Protein AF-A0A136MI54-F1 (afdb_monomer_lite)

Radius of gyration: 18.43 Å; chains: 1; bounding box: 45×38×52 Å

Foldseek 3Di:
DCPVVVVVLVVPDDDVLVSLQVQLVVLCVQLVPDPDPVSNLVSLVSSLVSLVVSCVVVVLPLVSLQSNLVSCVVVPNNVSSLVSLVSSLVSLVVVCPPPDDDDDLVSLLSNLLSCVVVVVLVSSVVSLLVSLVVPDDVVSSVVSVVSSCVVPVVCVVVVVVVVVVSVVVVVVVVVD

Structure (mmCIF, N/CA/C/O backbone):
data_AF-A0A136MI54-F1
#
_entry.id   AF-A0A136MI54-F1
#
loop_
_atom_site.group_PDB
_atom_site.id
_atom_site.type_symbol
_atom_site.label_atom_id
_atom_site.label_alt_id
_atom_site.label_comp_id
_atom_site.label_asym_id
_atom_site.label_entity_id
_atom_site.label_seq_id
_atom_site.pdbx_PDB_ins_code
_atom_site.Cartn_x
_atom_site.Cartn_y
_atom_site.Cartn_z
_atom_site.occupancy
_atom_site.B_iso_or_equiv
_atom_site.auth_seq_id
_atom_site.auth_comp_id
_atom_site.auth_asym_id
_atom_site.auth_atom_id
_atom_site.pdbx_PDB_model_num
ATOM 1 N N . MET A 1 1 ? 28.643 -0.755 -10.339 1.00 38.56 1 MET A N 1
ATOM 2 C CA . MET A 1 1 ? 28.832 -1.829 -9.338 1.00 38.56 1 MET A CA 1
ATOM 3 C C . MET A 1 1 ? 27.486 -2.411 -8.864 1.00 38.56 1 MET A C 1
ATOM 5 O O . MET A 1 1 ? 26.995 -1.977 -7.834 1.00 38.56 1 MET A O 1
ATOM 9 N N . PRO A 1 2 ? 26.881 -3.387 -9.574 1.00 47.59 2 PRO A N 1
ATOM 10 C CA . PRO A 1 2 ? 25.719 -4.145 -9.067 1.00 47.59 2 PRO A CA 1
ATOM 11 C C . PRO A 1 2 ? 26.028 -5.618 -8.706 1.00 47.59 2 PRO A C 1
ATOM 13 O O . PRO A 1 2 ? 25.205 -6.299 -8.097 1.00 47.59 2 PRO A O 1
ATOM 16 N N . SER A 1 3 ? 27.202 -6.151 -9.076 1.00 51.53 3 SER A N 1
ATOM 17 C CA . SER A 1 3 ? 27.439 -7.607 -9.078 1.00 51.53 3 SER A CA 1
ATOM 18 C C . SER A 1 3 ? 27.699 -8.233 -7.699 1.00 51.53 3 SER A C 1
ATOM 20 O O . SER A 1 3 ? 27.396 -9.410 -7.502 1.00 51.53 3 SER A O 1
ATOM 22 N N . SER A 1 4 ? 28.210 -7.475 -6.723 1.00 50.59 4 SER A N 1
ATOM 23 C CA . SER A 1 4 ? 28.509 -7.998 -5.379 1.00 50.59 4 SER A CA 1
ATOM 24 C C . SER A 1 4 ? 27.245 -8.236 -4.546 1.00 50.59 4 SER A C 1
ATOM 26 O O . SER A 1 4 ? 27.159 -9.231 -3.826 1.00 50.59 4 SER A O 1
ATOM 28 N N . ILE A 1 5 ? 26.239 -7.371 -4.700 1.00 49.38 5 ILE A N 1
ATOM 29 C CA . ILE A 1 5 ? 24.948 -7.459 -4.007 1.00 49.38 5 ILE A CA 1
ATOM 30 C C . ILE A 1 5 ? 24.148 -8.649 -4.547 1.00 49.38 5 ILE A C 1
ATOM 32 O O . ILE A 1 5 ? 23.706 -9.497 -3.774 1.00 49.38 5 ILE A O 1
ATOM 36 N N . LEU A 1 6 ? 24.067 -8.794 -5.876 1.00 47.56 6 LEU A N 1
ATOM 37 C CA . LEU A 1 6 ? 23.392 -9.925 -6.528 1.00 47.56 6 LEU A CA 1
ATOM 38 C C . LEU A 1 6 ? 23.996 -11.282 -6.133 1.00 47.56 6 LEU A C 1
ATOM 40 O O . LEU A 1 6 ? 23.268 -12.258 -5.938 1.00 47.56 6 LEU A O 1
ATOM 44 N N . LYS A 1 7 ? 25.323 -11.351 -5.968 1.00 47.81 7 LYS A N 1
ATOM 45 C CA . LYS A 1 7 ? 26.021 -12.572 -5.539 1.00 47.81 7 LYS A CA 1
ATOM 46 C C . LYS A 1 7 ? 25.682 -12.951 -4.094 1.00 47.81 7 LYS A C 1
ATOM 48 O O . LYS A 1 7 ? 25.483 -14.129 -3.809 1.00 47.81 7 LYS A O 1
ATOM 53 N N . LYS A 1 8 ? 25.564 -11.959 -3.206 1.00 44.41 8 LYS A N 1
ATOM 54 C CA . LYS A 1 8 ? 25.263 -12.165 -1.782 1.00 44.41 8 LYS A CA 1
ATOM 55 C C . LYS A 1 8 ? 23.790 -12.518 -1.542 1.00 44.41 8 LYS A C 1
ATOM 57 O O . LYS A 1 8 ? 23.500 -13.355 -0.696 1.00 44.41 8 LYS A O 1
ATOM 62 N N . VAL A 1 9 ? 22.876 -11.981 -2.356 1.00 46.78 9 VAL A N 1
ATOM 63 C CA . VAL A 1 9 ? 21.441 -12.316 -2.311 1.00 46.78 9 VAL A CA 1
ATOM 64 C C . VAL A 1 9 ? 21.157 -13.732 -2.829 1.00 46.78 9 VAL A C 1
ATOM 66 O O . VAL A 1 9 ? 20.376 -14.454 -2.220 1.00 46.78 9 VAL A O 1
ATOM 69 N N . ARG A 1 10 ? 21.848 -14.189 -3.884 1.00 49.31 10 ARG A N 1
ATOM 70 C CA . ARG A 1 10 ? 21.749 -15.588 -4.360 1.00 49.31 10 ARG A CA 1
ATOM 71 C C . ARG A 1 10 ? 22.251 -16.622 -3.343 1.00 49.31 10 ARG A C 1
ATOM 73 O O . ARG A 1 10 ? 21.846 -17.780 -3.414 1.00 49.31 10 ARG A O 1
ATOM 80 N N . GLN A 1 11 ? 23.139 -16.221 -2.432 1.00 46.25 11 GLN A N 1
ATOM 81 C CA . GLN A 1 11 ? 23.692 -17.080 -1.379 1.00 46.25 11 GLN A CA 1
ATOM 82 C C . GLN A 1 11 ? 22.729 -17.278 -0.195 1.00 46.25 11 GLN A C 1
ATOM 84 O O . GLN A 1 11 ? 22.802 -18.303 0.478 1.00 46.25 11 GLN A O 1
ATOM 89 N N . LEU A 1 12 ? 21.800 -16.345 0.035 1.00 47.19 12 LEU A N 1
ATOM 90 C CA . LEU A 1 12 ? 20.790 -16.411 1.094 1.00 47.19 12 LEU A CA 1
ATOM 91 C C . LEU A 1 12 ? 19.558 -17.189 0.597 1.00 47.19 12 LEU A C 1
ATOM 93 O O . LEU A 1 12 ? 18.519 -16.608 0.292 1.00 47.19 12 LEU A O 1
ATOM 97 N N . ARG A 1 13 ? 19.676 -18.516 0.463 1.00 40.94 13 ARG A N 1
ATOM 98 C CA . ARG A 1 13 ? 18.551 -19.397 0.094 1.00 40.94 13 ARG A CA 1
ATOM 99 C C . ARG A 1 13 ? 17.551 -19.540 1.253 1.00 40.94 13 ARG A C 1
ATOM 101 O O . ARG A 1 13 ? 17.601 -20.510 2.000 1.00 40.94 13 ARG A O 1
ATOM 108 N N . GLY A 1 14 ? 16.645 -18.574 1.377 1.00 51.88 14 GLY A N 1
ATOM 109 C CA . GLY A 1 14 ? 15.269 -18.807 1.832 1.00 51.88 14 GLY A CA 1
ATOM 110 C C . GLY A 1 14 ? 14.350 -19.001 0.622 1.00 51.88 14 GLY A C 1
ATOM 111 O O . GLY A 1 14 ? 14.823 -18.897 -0.513 1.00 51.88 14 GLY A O 1
ATOM 112 N N . ASP A 1 15 ? 13.061 -19.277 0.851 1.00 52.38 15 ASP A N 1
ATOM 113 C CA . ASP A 1 15 ? 12.044 -19.359 -0.208 1.00 52.38 15 ASP A CA 1
ATOM 114 C C . ASP A 1 15 ? 12.266 -18.255 -1.247 1.00 52.38 15 ASP A C 1
ATOM 116 O O . ASP A 1 15 ? 12.329 -17.072 -0.902 1.00 52.38 15 ASP A O 1
ATOM 120 N N . VAL A 1 16 ? 12.407 -18.631 -2.523 1.00 55.72 16 VAL A N 1
ATOM 121 C CA . VAL A 1 16 ? 12.764 -17.694 -3.608 1.00 55.72 16 VAL A CA 1
ATOM 122 C C . VAL A 1 16 ? 11.811 -16.491 -3.633 1.00 55.72 16 VAL A C 1
ATOM 124 O O . VAL A 1 16 ? 12.217 -15.394 -3.988 1.00 55.72 16 VAL A O 1
ATOM 127 N N . VAL A 1 17 ? 10.575 -16.687 -3.176 1.00 53.97 17 VAL A N 1
ATOM 128 C CA . VAL A 1 17 ? 9.522 -15.680 -2.996 1.00 53.97 17 VAL A CA 1
ATOM 129 C C . VAL A 1 17 ? 9.918 -14.591 -1.996 1.00 53.97 17 VAL A C 1
ATOM 131 O O . VAL A 1 17 ? 9.841 -13.405 -2.319 1.00 53.97 17 VAL A O 1
ATOM 134 N N . VAL A 1 18 ? 10.395 -14.980 -0.811 1.00 60.09 18 VAL A N 1
ATOM 135 C CA . VAL A 1 18 ? 10.867 -14.056 0.233 1.00 60.09 18 VAL A CA 1
ATOM 136 C C . VAL A 1 18 ? 12.094 -13.296 -0.267 1.00 60.09 18 VAL A C 1
ATOM 138 O O . VAL A 1 18 ? 12.234 -12.097 -0.036 1.00 60.09 18 VAL A O 1
ATOM 141 N N . VAL A 1 19 ? 12.962 -13.970 -1.026 1.00 60.19 19 VAL A N 1
ATOM 142 C CA . VAL A 1 19 ? 14.129 -13.343 -1.660 1.00 60.19 19 VAL A CA 1
ATOM 143 C C . VAL A 1 19 ? 13.699 -12.307 -2.708 1.00 60.19 19 VAL A C 1
ATOM 145 O O . VAL A 1 19 ? 14.239 -11.202 -2.717 1.00 60.19 19 VAL A O 1
ATOM 148 N N . THR A 1 20 ? 12.704 -12.610 -3.549 1.00 66.69 20 THR A N 1
ATOM 149 C CA . THR A 1 20 ? 12.185 -11.669 -4.558 1.00 66.69 20 THR A CA 1
ATOM 150 C C . THR A 1 20 ? 11.429 -10.487 -3.946 1.00 66.69 20 THR A C 1
ATOM 152 O O . THR A 1 20 ? 11.620 -9.365 -4.403 1.00 66.69 20 THR A O 1
ATOM 155 N N . GLU A 1 21 ? 10.647 -10.684 -2.877 1.00 74.19 21 GLU A N 1
ATOM 156 C CA . GLU A 1 21 ? 9.973 -9.590 -2.150 1.00 74.19 21 GLU A CA 1
ATOM 157 C C . GLU A 1 21 ? 10.990 -8.658 -1.477 1.00 74.19 21 GLU A C 1
ATOM 159 O O . GLU A 1 21 ? 10.887 -7.432 -1.584 1.00 74.19 21 GLU A O 1
ATOM 164 N N . ASN A 1 22 ? 12.016 -9.224 -0.837 1.00 77.31 22 ASN A N 1
ATOM 165 C CA . ASN A 1 22 ? 13.072 -8.446 -0.189 1.00 77.31 22 ASN A CA 1
ATOM 166 C C . ASN A 1 22 ? 13.902 -7.650 -1.207 1.00 77.31 22 ASN A C 1
ATOM 168 O O . ASN A 1 22 ? 14.268 -6.501 -0.943 1.00 77.31 22 ASN A O 1
ATOM 172 N N . LEU A 1 23 ? 14.170 -8.227 -2.382 1.00 78.00 23 LEU A N 1
ATOM 173 C CA . LEU A 1 23 ? 14.816 -7.527 -3.493 1.00 78.00 23 LEU A CA 1
ATOM 174 C C . LEU A 1 23 ? 13.946 -6.385 -4.016 1.00 78.00 23 LEU A C 1
ATOM 176 O O . LEU A 1 23 ? 14.428 -5.258 -4.113 1.00 78.00 23 LEU A O 1
ATOM 180 N N . ALA A 1 24 ? 12.668 -6.650 -4.289 1.00 83.69 24 ALA A N 1
ATOM 181 C CA . ALA A 1 24 ? 11.727 -5.639 -4.757 1.00 83.69 24 ALA A CA 1
ATOM 182 C C . ALA A 1 24 ? 11.615 -4.467 -3.768 1.00 83.69 24 ALA A C 1
ATOM 184 O O . ALA A 1 24 ? 11.694 -3.301 -4.156 1.00 83.69 24 ALA A O 1
ATOM 185 N N . THR A 1 25 ? 11.528 -4.774 -2.471 1.00 82.50 25 THR A N 1
ATOM 186 C CA . THR A 1 25 ? 11.487 -3.776 -1.392 1.00 82.50 25 THR A CA 1
ATOM 187 C C . THR A 1 25 ? 12.781 -2.965 -1.334 1.00 82.50 25 THR A C 1
ATOM 189 O O . THR A 1 25 ? 12.743 -1.746 -1.165 1.00 82.50 25 THR A O 1
ATOM 192 N N . SER A 1 26 ? 13.930 -3.618 -1.520 1.00 82.38 26 SER A N 1
ATOM 193 C CA . SER A 1 26 ? 15.235 -2.949 -1.544 1.00 82.38 26 SER A CA 1
ATOM 194 C C . SER A 1 26 ? 15.344 -1.980 -2.720 1.00 82.38 26 SER A C 1
ATOM 196 O O . SER A 1 26 ? 15.725 -0.828 -2.530 1.00 82.38 26 SER A O 1
ATOM 198 N N . TYR A 1 27 ? 14.948 -2.405 -3.921 1.00 82.88 27 TYR A N 1
ATOM 199 C CA . TYR A 1 27 ? 14.930 -1.547 -5.105 1.00 82.88 27 TYR A CA 1
ATOM 200 C C . TYR A 1 27 ? 13.935 -0.389 -4.978 1.00 82.88 27 TYR A C 1
ATOM 202 O O . TYR A 1 27 ? 14.266 0.748 -5.317 1.00 82.88 27 TYR A O 1
ATOM 210 N N . PHE A 1 28 ? 12.755 -0.633 -4.406 1.00 83.25 28 PHE A N 1
ATOM 211 C CA . PHE A 1 28 ? 11.791 0.425 -4.107 1.00 83.25 28 PHE A CA 1
ATOM 212 C C . PHE A 1 28 ? 12.375 1.478 -3.153 1.00 83.25 28 PHE A C 1
ATOM 214 O O . PHE A 1 28 ? 12.181 2.679 -3.364 1.00 83.25 28 PHE A O 1
ATOM 221 N N . LYS A 1 29 ? 13.115 1.033 -2.128 1.00 84.06 29 LYS A N 1
ATOM 222 C CA . LYS A 1 29 ? 13.790 1.910 -1.165 1.00 84.06 29 LYS A CA 1
ATOM 223 C C . LYS A 1 29 ? 14.910 2.723 -1.820 1.00 84.06 29 LYS A C 1
ATOM 225 O O . LYS A 1 29 ? 14.926 3.942 -1.671 1.00 84.06 29 LYS A O 1
ATOM 230 N N . ILE A 1 30 ? 15.772 2.073 -2.604 1.00 79.81 30 ILE A N 1
ATOM 231 C CA . ILE A 1 30 ? 16.830 2.742 -3.381 1.00 79.81 30 ILE A CA 1
ATOM 232 C C . ILE A 1 30 ? 16.225 3.831 -4.269 1.00 79.81 30 ILE A C 1
ATOM 234 O O . ILE A 1 30 ? 16.705 4.959 -4.279 1.00 79.81 30 ILE A O 1
ATOM 238 N N . SER A 1 31 ? 15.126 3.524 -4.961 1.00 84.50 31 SER A N 1
ATOM 239 C CA . SER A 1 31 ? 14.424 4.507 -5.783 1.00 84.50 31 SER A CA 1
ATOM 240 C C . SER A 1 31 ? 13.931 5.703 -4.959 1.00 84.50 31 SER A C 1
ATOM 242 O O . SER A 1 31 ? 14.127 6.846 -5.361 1.00 84.50 31 SER A O 1
ATOM 244 N N . SER A 1 32 ? 13.339 5.480 -3.779 1.00 81.94 32 SER A N 1
ATOM 245 C CA . SER A 1 32 ? 12.881 6.593 -2.930 1.00 81.94 32 SER A CA 1
ATOM 246 C C . SER A 1 32 ? 14.000 7.466 -2.362 1.00 81.94 32 SER A C 1
ATOM 248 O O . SER A 1 32 ? 13.749 8.634 -2.084 1.00 81.94 32 SER A O 1
ATOM 250 N N . GLU A 1 33 ? 15.199 6.914 -2.181 1.00 85.44 33 GLU A N 1
ATOM 251 C CA . GLU A 1 33 ? 16.351 7.618 -1.602 1.00 85.44 33 GLU A CA 1
ATOM 252 C C . GLU A 1 33 ? 17.251 8.253 -2.673 1.00 85.44 33 GLU A C 1
ATOM 254 O O . GLU A 1 33 ? 18.057 9.129 -2.365 1.00 85.44 33 GLU A O 1
ATOM 259 N N . SER A 1 34 ? 17.105 7.845 -3.936 1.00 81.19 34 SER A N 1
ATOM 260 C CA . SER A 1 34 ? 17.898 8.381 -5.037 1.00 81.19 34 SER A CA 1
ATOM 261 C C . SER A 1 34 ? 17.552 9.843 -5.335 1.00 81.19 34 SER A C 1
ATOM 263 O O . SER A 1 34 ? 16.395 10.207 -5.575 1.00 81.19 34 SER A O 1
ATOM 265 N N . SER A 1 35 ? 18.583 10.685 -5.397 1.00 84.69 35 SER A N 1
ATOM 266 C CA . SER A 1 35 ? 18.499 12.051 -5.924 1.00 84.69 35 SER A CA 1
ATOM 267 C C . SER A 1 35 ? 18.584 12.095 -7.453 1.00 84.69 35 SER A C 1
ATOM 269 O O . SER A 1 35 ? 18.116 13.055 -8.062 1.00 84.69 35 SER A O 1
ATOM 271 N N . ASN A 1 36 ? 19.136 11.053 -8.081 1.00 90.31 36 ASN A N 1
ATOM 272 C CA . ASN A 1 36 ? 19.241 10.932 -9.529 1.00 90.31 36 ASN A CA 1
ATOM 273 C C . ASN A 1 36 ? 17.975 10.280 -10.107 1.00 90.31 36 ASN A C 1
ATOM 275 O O . ASN A 1 36 ? 17.568 9.198 -9.677 1.00 90.31 36 ASN A O 1
ATOM 279 N N . GLU A 1 37 ? 17.366 10.938 -11.095 1.00 85.06 37 GLU A N 1
ATOM 280 C CA . GLU A 1 37 ? 16.119 10.491 -11.721 1.00 85.06 37 GLU A CA 1
ATOM 281 C C . GLU A 1 37 ? 16.283 9.209 -12.548 1.00 85.06 37 GLU A C 1
ATOM 283 O O . GLU A 1 37 ? 15.439 8.318 -12.484 1.00 85.06 37 GLU A O 1
ATOM 288 N N . SER A 1 38 ? 17.400 9.064 -13.261 1.00 83.44 38 SER A N 1
ATOM 289 C CA . SER A 1 38 ? 17.704 7.845 -14.015 1.00 83.44 38 SER A CA 1
ATOM 290 C C . SER A 1 38 ? 17.849 6.646 -13.076 1.00 83.44 38 SER A C 1
ATOM 292 O O . SER A 1 38 ? 17.257 5.595 -13.314 1.00 83.44 38 SER A O 1
ATOM 294 N N . ASP A 1 39 ? 18.574 6.805 -11.967 1.00 81.38 39 ASP A N 1
ATOM 295 C CA . AS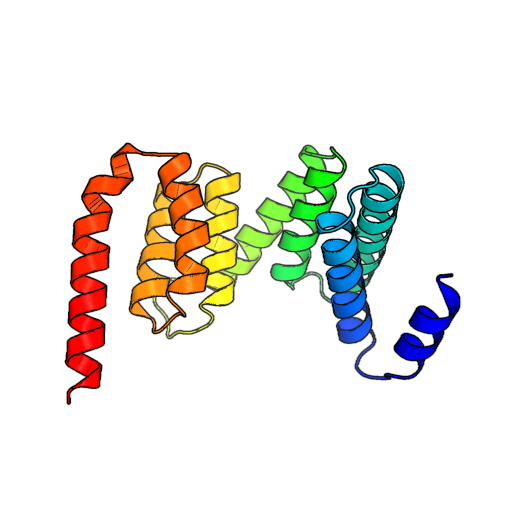P A 1 39 ? 18.732 5.739 -10.971 1.00 81.38 39 ASP A CA 1
ATOM 296 C C . ASP A 1 39 ? 17.403 5.418 -10.270 1.00 81.38 39 ASP A C 1
ATOM 298 O O . ASP A 1 39 ? 17.092 4.248 -10.027 1.00 81.38 39 ASP A O 1
ATOM 302 N N . ARG A 1 40 ? 16.579 6.443 -10.002 1.00 83.88 40 ARG A N 1
ATOM 303 C CA . ARG A 1 40 ? 15.226 6.295 -9.444 1.00 83.88 40 ARG A CA 1
ATOM 304 C C . ARG A 1 40 ? 14.356 5.433 -10.354 1.00 83.88 40 ARG 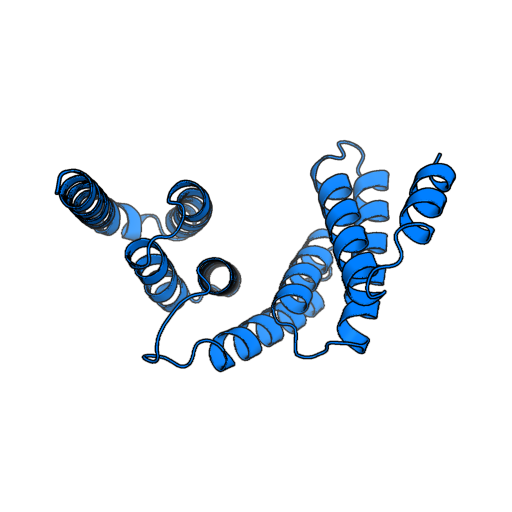A C 1
ATOM 306 O O . ARG A 1 40 ? 13.733 4.488 -9.861 1.00 83.88 40 ARG A O 1
ATOM 313 N N . GLN A 1 41 ? 14.315 5.750 -11.648 1.00 85.31 41 GLN A N 1
ATOM 314 C CA . GLN A 1 41 ? 13.514 5.030 -12.639 1.00 85.31 41 GLN A CA 1
ATOM 315 C C . GLN A 1 41 ? 14.022 3.605 -12.838 1.00 85.31 41 GLN A C 1
ATOM 317 O O . GLN A 1 41 ? 13.232 2.664 -12.774 1.00 85.31 41 GLN A O 1
ATOM 322 N N . MET A 1 42 ? 15.335 3.421 -12.979 1.00 84.38 42 MET A N 1
ATOM 323 C CA . MET A 1 42 ? 15.938 2.095 -13.125 1.00 84.38 42 MET A CA 1
ATOM 324 C C . MET A 1 42 ? 15.653 1.202 -11.916 1.00 84.38 42 MET A C 1
ATOM 326 O O . MET A 1 42 ? 15.234 0.057 -12.081 1.00 84.38 42 MET A O 1
ATOM 330 N N . ALA A 1 43 ? 15.815 1.722 -10.698 1.00 83.00 43 ALA A N 1
ATOM 331 C CA . ALA A 1 43 ? 15.481 0.982 -9.487 1.00 83.00 43 ALA A CA 1
ATOM 332 C C . ALA A 1 43 ? 13.977 0.668 -9.407 1.00 83.00 43 ALA A C 1
ATOM 334 O O . ALA A 1 43 ? 13.602 -0.422 -8.983 1.00 83.00 43 ALA A O 1
ATOM 335 N N . MET A 1 44 ? 13.107 1.572 -9.862 1.00 88.81 44 MET A N 1
ATOM 336 C CA . MET A 1 44 ? 11.665 1.321 -9.875 1.00 88.81 44 MET A CA 1
ATOM 337 C C . MET A 1 44 ? 11.270 0.223 -10.870 1.00 88.81 44 MET A C 1
ATOM 339 O O . MET A 1 44 ? 10.466 -0.639 -10.524 1.00 88.81 44 MET A O 1
ATOM 343 N N . LEU A 1 45 ? 11.871 0.200 -12.063 1.00 88.44 45 LEU A N 1
ATOM 344 C CA . LEU A 1 45 ? 11.654 -0.866 -13.048 1.00 88.44 45 LEU A CA 1
ATOM 345 C C . LEU A 1 45 ? 12.094 -2.230 -12.498 1.00 88.44 45 LEU A C 1
ATOM 347 O O . LEU A 1 45 ? 11.345 -3.197 -12.585 1.00 88.44 45 LEU A O 1
ATOM 351 N N . GLN A 1 46 ? 13.247 -2.291 -11.825 1.00 86.44 46 GLN A N 1
ATOM 352 C CA . GLN A 1 46 ? 13.682 -3.519 -11.151 1.00 86.44 46 GLN A CA 1
ATOM 353 C C . GLN A 1 46 ? 12.696 -3.955 -10.057 1.00 86.44 46 GLN A C 1
ATOM 355 O O . GLN A 1 46 ? 12.375 -5.137 -9.953 1.00 86.44 46 GLN A O 1
ATOM 360 N N . ALA A 1 47 ? 12.187 -3.020 -9.246 1.00 87.69 47 ALA A N 1
ATOM 361 C CA . ALA A 1 47 ? 11.193 -3.339 -8.223 1.00 87.69 47 ALA A CA 1
ATOM 362 C C . ALA A 1 47 ? 9.917 -3.942 -8.834 1.00 87.69 47 ALA A C 1
ATOM 364 O O . ALA A 1 47 ? 9.417 -4.942 -8.320 1.00 87.69 47 ALA A O 1
ATOM 365 N N . VAL A 1 48 ? 9.429 -3.371 -9.943 1.00 91.19 48 VAL A N 1
ATOM 366 C CA . VAL A 1 48 ? 8.288 -3.897 -10.707 1.00 91.19 48 VAL A CA 1
ATOM 367 C C . VAL A 1 48 ? 8.546 -5.338 -11.140 1.00 91.19 48 VAL A C 1
ATOM 369 O O . VAL A 1 48 ? 7.738 -6.203 -10.806 1.00 91.19 48 VAL A O 1
ATOM 372 N N . ASP A 1 49 ? 9.677 -5.615 -11.792 1.00 88.19 49 ASP A N 1
ATOM 373 C CA . ASP A 1 49 ? 10.004 -6.955 -12.300 1.00 88.19 49 ASP A CA 1
ATOM 374 C C . ASP A 1 49 ? 9.958 -8.019 -11.189 1.00 88.19 49 ASP A C 1
ATOM 376 O O . ASP A 1 49 ? 9.347 -9.082 -11.345 1.00 88.19 49 ASP A O 1
ATOM 380 N N . TYR A 1 50 ? 10.553 -7.722 -10.029 1.00 86.31 50 TYR A N 1
ATOM 381 C CA . TYR A 1 50 ? 10.550 -8.643 -8.890 1.00 86.31 50 TYR A CA 1
ATOM 382 C C . TYR A 1 50 ? 9.168 -8.795 -8.243 1.00 86.31 50 TYR A C 1
ATOM 384 O O . TYR A 1 50 ? 8.805 -9.907 -7.844 1.00 86.31 50 TYR A O 1
ATOM 392 N N . TYR A 1 51 ? 8.389 -7.715 -8.131 1.00 88.50 51 TYR A N 1
ATOM 393 C CA . TYR A 1 51 ? 7.027 -7.793 -7.603 1.00 88.50 51 TYR A CA 1
ATOM 394 C C . TYR A 1 51 ? 6.105 -8.599 -8.523 1.00 88.50 51 TYR A C 1
ATOM 396 O O . TYR A 1 51 ? 5.353 -9.432 -8.019 1.00 88.50 51 TYR A O 1
ATOM 404 N N . GLU A 1 52 ? 6.184 -8.421 -9.846 1.00 89.50 52 GLU A N 1
ATOM 405 C CA . GLU A 1 52 ? 5.391 -9.209 -10.799 1.00 89.50 52 GLU A CA 1
ATOM 406 C C . GLU A 1 52 ? 5.757 -10.695 -10.750 1.00 89.50 52 GLU A C 1
ATOM 408 O O . GLU A 1 52 ? 4.872 -11.552 -10.737 1.00 89.50 52 GLU A O 1
ATOM 413 N N . GLU A 1 53 ? 7.047 -11.021 -10.661 1.00 86.00 53 GLU A N 1
ATOM 414 C CA . GLU A 1 53 ? 7.501 -12.409 -10.548 1.00 86.00 53 GLU A CA 1
ATOM 415 C C . GLU A 1 53 ? 7.040 -13.071 -9.240 1.00 86.00 53 GLU A C 1
ATOM 417 O O . GLU A 1 53 ? 6.584 -14.217 -9.249 1.00 86.00 53 GLU A O 1
ATOM 422 N N . SER A 1 54 ? 7.097 -12.343 -8.122 1.00 84.00 54 SER A N 1
ATOM 423 C CA . SER A 1 54 ? 6.579 -12.825 -6.837 1.00 84.00 54 SER A CA 1
ATOM 424 C C . SER A 1 54 ? 5.059 -13.029 -6.888 1.00 84.00 54 SER A C 1
ATOM 426 O O . SER A 1 54 ? 4.535 -14.044 -6.417 1.00 84.00 54 SER A O 1
ATOM 428 N N . LEU A 1 55 ? 4.341 -12.118 -7.552 1.00 85.19 55 LEU A N 1
ATOM 429 C CA . LEU A 1 55 ? 2.889 -12.172 -7.670 1.00 85.19 55 LEU A CA 1
ATOM 430 C C . LEU A 1 55 ? 2.395 -13.347 -8.524 1.00 85.19 55 LEU A C 1
ATOM 432 O O . LEU A 1 55 ? 1.363 -13.929 -8.198 1.00 85.19 55 LEU A O 1
ATOM 436 N N . LYS A 1 56 ? 3.133 -13.767 -9.560 1.00 83.81 56 LYS A N 1
ATOM 437 C CA . LYS A 1 56 ? 2.802 -14.990 -10.323 1.00 83.81 56 LYS A CA 1
ATOM 438 C C . LYS A 1 56 ? 2.744 -16.237 -9.435 1.00 83.81 56 LYS A C 1
ATOM 440 O O . LYS A 1 56 ? 1.981 -17.154 -9.722 1.00 83.81 56 LYS A O 1
ATOM 445 N N . ARG A 1 57 ? 3.544 -16.276 -8.366 1.00 82.06 57 ARG A N 1
ATOM 446 C CA . ARG A 1 57 ? 3.612 -17.400 -7.416 1.00 82.06 57 ARG A CA 1
ATOM 447 C C . ARG A 1 57 ? 2.612 -17.249 -6.272 1.00 82.06 57 ARG A C 1
ATOM 449 O O . ARG A 1 57 ? 2.097 -18.246 -5.777 1.00 82.06 57 ARG A O 1
ATOM 456 N N . HIS A 1 58 ? 2.308 -16.007 -5.890 1.00 78.69 58 HIS A N 1
ATOM 457 C CA . HIS A 1 58 ? 1.372 -15.676 -4.814 1.00 78.69 58 HIS A CA 1
ATOM 458 C C . HIS A 1 58 ? 0.348 -14.623 -5.258 1.00 78.69 58 HIS A C 1
ATOM 460 O O . HIS A 1 58 ? 0.352 -13.499 -4.746 1.00 78.69 58 HIS A O 1
ATOM 466 N N . PRO A 1 59 ? -0.572 -14.967 -6.179 1.00 80.00 59 PRO A N 1
ATOM 467 C CA . PRO A 1 59 ? -1.487 -13.994 -6.784 1.00 80.00 59 PRO A CA 1
ATOM 468 C C . PRO A 1 59 ? -2.456 -13.366 -5.776 1.00 80.00 59 PRO A C 1
ATOM 470 O O . PRO A 1 59 ? -2.951 -12.257 -5.983 1.00 80.00 59 PRO A O 1
ATOM 473 N N . THR A 1 60 ? -2.704 -14.060 -4.665 1.00 80.50 60 THR A N 1
ATOM 474 C CA . THR A 1 60 ? -3.582 -13.619 -3.579 1.00 80.50 60 THR A CA 1
ATOM 475 C C . THR A 1 60 ? -2.862 -12.785 -2.521 1.00 80.50 60 THR A C 1
ATOM 477 O O . THR A 1 60 ? -3.488 -12.388 -1.543 1.00 80.50 60 THR A O 1
ATOM 480 N N . TYR A 1 61 ? -1.567 -12.483 -2.675 1.00 85.00 61 TYR A N 1
ATOM 481 C CA . TYR A 1 61 ? -0.840 -11.705 -1.677 1.00 85.00 61 TYR A CA 1
ATOM 482 C C . TYR A 1 61 ? -1.113 -10.198 -1.836 1.00 85.00 61 TYR A C 1
ATOM 484 O O . TYR A 1 61 ? -0.444 -9.496 -2.594 1.00 85.00 61 TYR A O 1
ATOM 492 N N . ALA A 1 62 ? -2.096 -9.691 -1.081 1.00 84.69 62 ALA A N 1
ATOM 493 C CA . ALA A 1 62 ? -2.603 -8.315 -1.170 1.00 84.69 62 ALA A CA 1
ATOM 494 C C . ALA A 1 62 ? -1.522 -7.222 -1.094 1.00 84.69 62 ALA A C 1
ATOM 496 O O . ALA A 1 62 ? -1.623 -6.195 -1.765 1.00 84.69 62 ALA A O 1
ATOM 497 N N . ARG A 1 63 ? -0.469 -7.441 -0.300 1.00 85.25 63 ARG A N 1
ATOM 498 C CA . ARG A 1 63 ? 0.616 -6.468 -0.125 1.00 85.25 63 ARG A CA 1
ATOM 499 C C . ARG A 1 63 ? 1.476 -6.305 -1.378 1.00 85.25 63 ARG A C 1
ATOM 501 O O . ARG A 1 63 ? 1.855 -5.184 -1.698 1.00 85.25 63 ARG A O 1
ATOM 508 N N . LEU A 1 64 ? 1.745 -7.390 -2.108 1.00 87.50 64 LEU A N 1
ATOM 509 C CA . LEU A 1 64 ? 2.481 -7.304 -3.375 1.00 87.50 64 LEU A CA 1
ATOM 510 C C . LEU A 1 64 ? 1.695 -6.489 -4.402 1.00 87.50 64 LEU A C 1
ATOM 512 O O . LEU A 1 64 ? 2.279 -5.666 -5.099 1.00 87.50 64 LEU A O 1
ATOM 516 N N . GLN A 1 65 ? 0.370 -6.667 -4.439 1.00 92.56 65 GLN A N 1
ATOM 517 C CA . GLN A 1 65 ? -0.525 -5.886 -5.296 1.00 92.56 65 GLN A CA 1
ATOM 518 C C . GLN A 1 65 ? -0.446 -4.382 -4.960 1.00 92.56 65 GLN A C 1
ATOM 520 O O . GLN A 1 65 ? -0.293 -3.554 -5.855 1.00 92.56 65 GLN A O 1
ATOM 525 N N . ASP A 1 66 ? -0.466 -4.015 -3.671 1.00 91.19 66 ASP A N 1
ATOM 526 C CA . ASP A 1 66 ? -0.293 -2.619 -3.235 1.00 91.19 66 ASP A CA 1
ATOM 527 C C . ASP A 1 66 ? 1.085 -2.065 -3.629 1.00 91.19 66 ASP A C 1
ATOM 529 O O . ASP A 1 66 ? 1.174 -1.012 -4.263 1.00 91.19 66 ASP A O 1
ATOM 533 N N . TYR A 1 67 ? 2.175 -2.776 -3.335 1.00 90.00 67 TYR A N 1
ATOM 534 C CA . TYR A 1 67 ? 3.510 -2.300 -3.704 1.00 90.00 67 TYR A CA 1
ATOM 535 C C . TYR A 1 67 ? 3.677 -2.113 -5.206 1.00 90.00 67 TYR A C 1
ATOM 537 O O . TYR A 1 67 ? 4.213 -1.089 -5.636 1.00 90.00 67 TYR A O 1
ATOM 545 N N . LEU A 1 68 ? 3.155 -3.038 -6.004 1.00 92.62 68 LEU A N 1
ATOM 546 C CA . LEU A 1 68 ? 3.161 -2.927 -7.452 1.00 92.62 68 LEU A CA 1
ATOM 547 C C . LEU A 1 68 ? 2.333 -1.721 -7.926 1.00 92.62 68 LEU A C 1
ATOM 549 O O . LEU A 1 68 ? 2.778 -0.989 -8.810 1.00 92.62 68 LEU A O 1
ATOM 553 N N . SER A 1 69 ? 1.201 -1.430 -7.269 1.00 94.81 69 SER A N 1
ATOM 554 C CA . SER A 1 69 ? 0.420 -0.209 -7.519 1.00 94.81 69 SER A CA 1
ATOM 555 C C . SER A 1 69 ? 1.251 1.065 -7.322 1.00 94.81 69 SER A C 1
ATOM 557 O O . SER A 1 69 ? 1.263 1.950 -8.179 1.00 94.81 69 SER A O 1
ATOM 559 N N . ARG A 1 70 ? 2.002 1.148 -6.216 1.00 91.19 70 ARG A N 1
ATOM 560 C CA . ARG A 1 70 ? 2.850 2.303 -5.886 1.00 91.19 70 ARG A CA 1
ATOM 561 C C . ARG A 1 70 ? 4.013 2.429 -6.857 1.00 91.19 70 ARG A C 1
ATOM 563 O O . ARG A 1 70 ? 4.394 3.545 -7.203 1.00 91.19 70 ARG A O 1
ATOM 570 N N . CYS A 1 71 ? 4.564 1.299 -7.299 1.00 91.88 71 CYS A N 1
ATOM 571 C CA . CYS A 1 71 ? 5.609 1.294 -8.309 1.00 91.88 71 CYS A CA 1
ATOM 572 C C . CYS A 1 71 ? 5.088 1.879 -9.620 1.00 91.88 71 CYS A C 1
ATOM 574 O O . CYS A 1 71 ? 5.634 2.874 -10.086 1.00 91.88 71 CYS A O 1
ATOM 576 N N . TYR A 1 72 ? 3.987 1.343 -10.158 1.00 94.50 72 TYR A N 1
ATOM 577 C CA . TYR A 1 72 ? 3.409 1.828 -11.413 1.00 94.50 72 TYR A CA 1
ATOM 578 C C . TYR A 1 72 ? 2.989 3.293 -11.361 1.00 94.50 72 TYR A C 1
ATOM 580 O O . TYR A 1 72 ? 3.190 4.005 -12.340 1.00 94.50 72 TYR A O 1
ATOM 588 N N . GLN A 1 73 ? 2.481 3.765 -10.222 1.00 92.00 73 GLN A N 1
ATOM 589 C CA . GLN A 1 73 ? 2.167 5.181 -10.043 1.00 92.00 73 GLN A CA 1
ATOM 590 C C . GLN A 1 73 ? 3.427 6.051 -10.156 1.00 92.00 73 GLN A C 1
ATOM 592 O O . GLN A 1 73 ? 3.419 7.074 -10.832 1.00 92.00 73 GLN A O 1
ATOM 597 N N . ARG A 1 74 ? 4.540 5.634 -9.539 1.00 89.56 74 ARG A N 1
ATOM 598 C CA . ARG A 1 74 ? 5.808 6.381 -9.584 1.00 89.56 74 ARG A CA 1
ATOM 599 C C . ARG A 1 74 ? 6.444 6.435 -10.971 1.00 89.56 74 ARG A C 1
ATOM 601 O O . ARG A 1 74 ? 7.152 7.393 -11.248 1.00 89.56 74 ARG A O 1
ATOM 608 N N . ILE A 1 75 ? 6.200 5.439 -11.822 1.00 90.88 75 ILE A N 1
ATOM 609 C CA . ILE A 1 75 ? 6.655 5.436 -13.225 1.00 90.88 75 ILE A CA 1
ATOM 610 C C . ILE A 1 75 ? 5.586 5.942 -14.209 1.00 90.88 75 ILE A C 1
ATOM 612 O O . ILE A 1 75 ? 5.750 5.782 -15.413 1.00 90.88 75 ILE A O 1
ATOM 616 N N . GLY A 1 76 ? 4.499 6.556 -13.723 1.00 91.62 76 GLY A N 1
ATOM 617 C CA . GLY A 1 76 ? 3.501 7.245 -14.555 1.00 91.62 76 GLY A CA 1
ATOM 618 C C . GLY A 1 76 ? 2.449 6.349 -15.221 1.00 91.62 76 GLY A C 1
ATOM 619 O O . GLY A 1 76 ? 1.688 6.811 -16.068 1.00 91.62 76 GLY A O 1
ATOM 620 N N . PHE A 1 77 ? 2.362 5.071 -14.851 1.00 94.25 77 PHE A N 1
ATOM 621 C CA . PHE A 1 77 ? 1.355 4.139 -15.371 1.00 94.25 77 PHE A CA 1
ATOM 622 C C . PHE A 1 77 ? 0.117 4.091 -14.464 1.00 94.25 77 PHE A C 1
ATOM 624 O O . PHE A 1 77 ? -0.216 3.050 -13.890 1.00 94.25 77 PHE A O 1
ATOM 631 N N . ASP A 1 78 ? -0.594 5.214 -14.354 1.00 92.00 78 ASP A N 1
ATOM 632 C CA . ASP A 1 78 ? -1.681 5.404 -13.380 1.00 92.00 78 ASP A CA 1
ATOM 633 C C . ASP A 1 78 ? -2.822 4.391 -13.504 1.00 92.00 78 ASP A C 1
ATOM 635 O O . ASP A 1 78 ? -3.337 3.904 -12.497 1.00 92.00 78 ASP A O 1
ATOM 639 N N . ARG A 1 79 ? -3.199 4.011 -14.731 1.00 95.50 79 ARG A N 1
ATOM 640 C CA . ARG A 1 79 ? -4.249 3.002 -14.948 1.00 95.50 79 ARG A CA 1
ATOM 641 C C . ARG A 1 79 ? -3.852 1.648 -14.361 1.00 95.50 79 ARG A C 1
ATOM 643 O O . ARG A 1 79 ? -4.616 1.056 -13.608 1.00 95.50 79 ARG A O 1
ATOM 650 N N . ARG A 1 80 ? -2.632 1.191 -14.657 1.00 93.75 80 ARG A N 1
ATOM 651 C CA . ARG A 1 80 ? -2.110 -0.090 -14.159 1.00 93.75 80 ARG A CA 1
ATOM 652 C C . ARG A 1 80 ? -1.904 -0.044 -12.648 1.00 93.75 80 ARG A C 1
ATOM 654 O O . ARG A 1 80 ? -2.202 -1.014 -11.958 1.00 93.75 80 ARG A O 1
ATOM 661 N N . ALA A 1 81 ? -1.453 1.098 -12.131 1.00 94.44 81 ALA A N 1
ATOM 662 C CA . ALA A 1 81 ? -1.374 1.340 -10.699 1.00 94.44 81 ALA A CA 1
ATOM 663 C C . ALA A 1 81 ? -2.739 1.152 -10.030 1.00 94.44 81 ALA A C 1
ATOM 665 O O . ALA A 1 81 ? -2.856 0.400 -9.065 1.00 94.44 81 ALA A O 1
ATOM 666 N N . ARG A 1 82 ? -3.782 1.783 -10.573 1.00 95.44 82 ARG A N 1
ATOM 667 C CA . ARG A 1 82 ? -5.142 1.672 -10.049 1.00 95.44 82 ARG A CA 1
ATOM 668 C C . ARG A 1 82 ? -5.667 0.238 -10.085 1.00 95.44 82 ARG A C 1
ATOM 670 O O . ARG A 1 82 ? -6.183 -0.226 -9.075 1.00 95.44 82 ARG A O 1
ATOM 677 N N . ASP A 1 83 ? -5.471 -0.490 -11.184 1.00 96.12 83 ASP A N 1
ATOM 678 C CA . ASP A 1 83 ? -5.913 -1.889 -11.302 1.00 96.12 83 ASP A CA 1
ATOM 679 C C . ASP A 1 83 ? -5.307 -2.775 -10.200 1.00 96.12 83 ASP A C 1
ATOM 681 O O . ASP A 1 83 ? -6.004 -3.568 -9.561 1.00 96.12 83 ASP A O 1
ATOM 685 N N . TYR A 1 84 ? -4.007 -2.620 -9.938 1.00 95.69 84 TYR A N 1
ATOM 686 C CA . TYR A 1 84 ? -3.327 -3.341 -8.863 1.00 95.69 84 TYR A CA 1
ATOM 687 C C . TYR A 1 84 ? -3.779 -2.893 -7.469 1.00 95.69 84 TYR A C 1
ATOM 689 O O . TYR A 1 84 ? -3.932 -3.727 -6.572 1.00 95.69 84 TYR A O 1
ATOM 697 N N . ARG A 1 85 ? -4.074 -1.602 -7.287 1.00 95.62 85 ARG A N 1
ATOM 698 C CA . ARG A 1 85 ? -4.618 -1.085 -6.027 1.00 95.62 85 ARG A CA 1
ATOM 699 C C . ARG A 1 85 ? -5.993 -1.659 -5.714 1.00 95.62 85 ARG A C 1
ATOM 701 O O . ARG A 1 85 ? -6.205 -2.117 -4.595 1.00 95.62 85 ARG A O 1
ATOM 708 N N . LEU A 1 86 ? -6.897 -1.694 -6.690 1.00 95.69 86 LEU A N 1
ATOM 709 C CA . LEU A 1 86 ? -8.242 -2.250 -6.515 1.00 95.69 86 LEU A CA 1
ATOM 710 C C . LEU A 1 86 ? -8.192 -3.741 -6.156 1.00 95.69 86 LEU A C 1
ATOM 712 O O . LEU A 1 86 ? -8.880 -4.168 -5.233 1.00 95.69 86 LEU A O 1
ATOM 716 N N . LYS A 1 87 ? -7.304 -4.517 -6.791 1.00 94.94 87 LYS A N 1
ATOM 717 C CA . LYS A 1 87 ? -7.061 -5.921 -6.408 1.00 94.94 87 LYS A CA 1
ATOM 718 C C . LYS A 1 87 ? -6.526 -6.054 -4.984 1.00 94.94 87 LYS A C 1
ATOM 720 O O . LYS A 1 87 ? -6.906 -6.973 -4.263 1.00 94.94 87 LYS A O 1
ATOM 725 N N . SER A 1 88 ? -5.631 -5.155 -4.573 1.00 93.06 88 SER A N 1
ATOM 726 C CA . SER A 1 88 ? -5.121 -5.128 -3.200 1.00 93.06 88 SER A CA 1
ATOM 727 C C . SER A 1 88 ? -6.240 -4.865 -2.191 1.00 93.06 88 SER A C 1
ATOM 729 O O . SER A 1 88 ? -6.334 -5.589 -1.202 1.00 93.06 88 SER A O 1
ATOM 731 N N . ILE A 1 89 ? -7.109 -3.884 -2.469 1.00 92.12 89 ILE A N 1
ATOM 732 C CA . ILE A 1 89 ? -8.294 -3.578 -1.656 1.00 92.12 89 ILE A CA 1
ATOM 733 C C . ILE A 1 89 ? -9.185 -4.813 -1.542 1.00 92.12 89 ILE A C 1
ATOM 735 O O . ILE A 1 89 ? -9.450 -5.242 -0.426 1.00 92.12 89 ILE A O 1
ATOM 739 N N . GLU A 1 90 ? -9.554 -5.437 -2.661 1.00 91.69 90 GLU A N 1
ATOM 740 C CA . GLU A 1 90 ? -10.423 -6.622 -2.678 1.00 91.69 90 GLU A CA 1
ATOM 741 C C . GLU A 1 90 ? -9.865 -7.767 -1.811 1.00 91.69 90 GLU A C 1
ATOM 743 O O . GLU A 1 90 ? -10.584 -8.395 -1.031 1.00 91.69 90 GLU A O 1
ATOM 748 N N . LEU A 1 91 ? -8.563 -8.049 -1.927 1.00 88.50 91 LEU A N 1
ATOM 749 C CA . LEU A 1 91 ? -7.908 -9.095 -1.140 1.00 88.50 91 LEU A CA 1
ATOM 750 C C . LEU A 1 91 ? -7.830 -8.728 0.342 1.00 88.50 91 LEU A C 1
ATOM 752 O O . LEU A 1 91 ? -8.081 -9.581 1.196 1.00 88.50 91 LEU A O 1
ATOM 756 N N . TYR A 1 92 ? -7.501 -7.472 0.654 1.00 86.31 92 TYR A N 1
ATOM 757 C CA . TYR A 1 92 ? -7.496 -7.009 2.032 1.00 86.31 92 TYR A CA 1
ATOM 758 C C . TYR A 1 92 ? -8.893 -7.061 2.636 1.00 86.31 92 TYR A C 1
ATOM 760 O O . TYR A 1 92 ? -9.000 -7.592 3.729 1.00 86.31 92 TYR A O 1
ATOM 768 N N . GLU A 1 93 ? -9.945 -6.617 1.945 1.00 84.44 93 GLU A N 1
ATOM 769 C CA . GLU A 1 93 ? -11.339 -6.722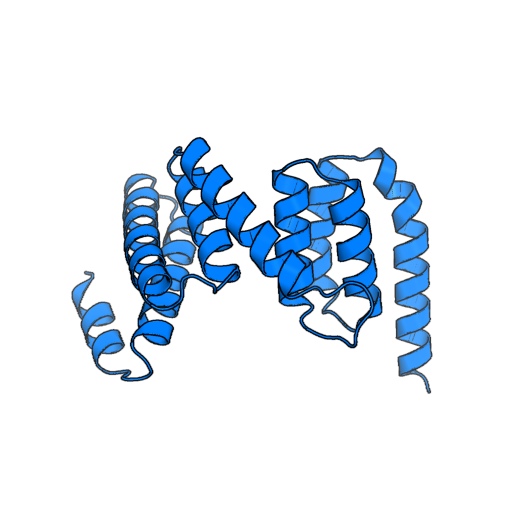 2.400 1.00 84.44 93 GLU A CA 1
ATOM 770 C C . GLU A 1 93 ? -11.752 -8.176 2.660 1.00 84.44 93 GLU A C 1
ATOM 772 O O . GLU A 1 93 ? -12.367 -8.463 3.683 1.00 84.44 93 GLU A O 1
ATOM 777 N N . LYS A 1 94 ? -11.359 -9.121 1.795 1.00 81.88 94 LYS A N 1
ATOM 778 C CA . LYS A 1 94 ? -11.605 -10.558 2.019 1.00 81.88 94 LYS A CA 1
ATOM 779 C C . LYS A 1 94 ? -10.939 -11.078 3.294 1.00 81.88 94 LYS A C 1
ATOM 781 O O . LYS A 1 94 ? -11.494 -11.941 3.970 1.00 81.88 94 LYS A O 1
ATOM 786 N N . TRP A 1 95 ? -9.745 -10.586 3.617 1.00 76.38 95 TRP A N 1
ATOM 787 C CA . TRP A 1 95 ? -9.033 -10.947 4.848 1.00 76.38 95 TRP A CA 1
ATOM 788 C C . TRP A 1 95 ? -9.542 -10.181 6.068 1.00 76.38 95 TRP A C 1
ATOM 790 O O . TRP A 1 95 ? -9.529 -10.707 7.180 1.00 76.38 95 TRP A O 1
ATOM 800 N N . PHE A 1 96 ? -10.020 -8.960 5.851 1.00 68.44 96 PHE A N 1
ATOM 801 C CA . PHE A 1 96 ? -10.742 -8.124 6.795 1.00 68.44 96 PHE A CA 1
ATOM 802 C C . PHE A 1 96 ? -12.197 -8.597 6.859 1.00 68.44 96 PHE A C 1
ATOM 804 O O . PHE A 1 96 ? -13.123 -7.871 6.515 1.00 68.44 96 PHE A O 1
ATOM 811 N N . ALA A 1 97 ? -12.425 -9.840 7.289 1.00 59.53 97 ALA A N 1
ATOM 812 C CA . ALA A 1 97 ? -13.776 -10.285 7.604 1.00 59.53 97 ALA A CA 1
ATOM 813 C C . ALA A 1 97 ? -14.332 -9.374 8.714 1.00 59.53 97 ALA A C 1
ATOM 815 O O . ALA A 1 97 ? -13.975 -9.521 9.886 1.00 59.53 97 ALA A O 1
ATOM 816 N N . TRP A 1 98 ? -15.145 -8.390 8.319 1.00 57.09 98 TRP A N 1
ATOM 817 C CA . TRP A 1 98 ? -15.723 -7.366 9.181 1.00 57.09 98 TRP A CA 1
ATOM 818 C C . TRP A 1 98 ? -16.308 -8.025 10.439 1.00 57.09 98 TRP A C 1
ATOM 820 O O . TRP A 1 98 ? -17.266 -8.791 10.362 1.00 57.09 98 TRP A O 1
ATOM 830 N N . GLY A 1 99 ? -15.696 -7.774 11.601 1.00 50.16 99 GLY A N 1
ATOM 831 C CA . GLY A 1 99 ? -16.220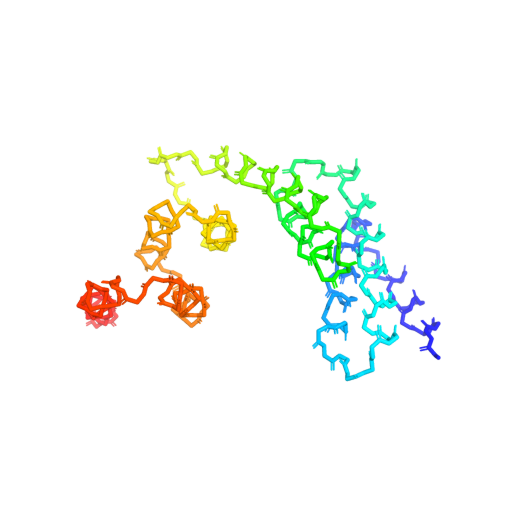 -8.222 12.895 1.00 50.16 99 GLY A CA 1
ATOM 832 C C . GLY A 1 99 ? -15.756 -9.584 13.436 1.00 50.16 99 GLY A C 1
ATOM 833 O O . GLY A 1 99 ? -16.299 -10.006 14.456 1.00 50.16 99 GLY A O 1
ATOM 834 N N . LYS A 1 100 ? -14.757 -10.273 12.858 1.00 50.16 100 LYS A N 1
ATOM 835 C CA . LYS A 1 100 ? -14.116 -11.437 13.520 1.00 50.16 100 LYS A CA 1
ATOM 836 C C . LYS A 1 100 ? -12.666 -11.148 13.925 1.00 50.16 100 LYS A C 1
ATOM 838 O O . LYS A 1 100 ? -11.940 -10.474 13.208 1.00 50.16 100 LYS A O 1
ATOM 843 N N . SER A 1 101 ? -12.304 -11.640 15.115 1.00 47.66 101 SER A N 1
ATOM 844 C CA . SER A 1 101 ? -11.024 -11.498 15.832 1.00 47.66 101 SER A CA 1
ATOM 845 C C . SER A 1 101 ? -9.799 -11.126 14.967 1.00 47.66 101 SER A C 1
ATOM 847 O O . SER A 1 101 ? -9.366 -11.921 14.140 1.00 47.66 101 SER A O 1
ATOM 849 N N . TYR A 1 102 ? -9.279 -9.912 15.205 1.00 59.12 102 TYR A N 1
ATOM 850 C CA . TYR A 1 102 ? -7.897 -9.375 15.167 1.00 59.12 102 TYR A CA 1
ATOM 851 C C . TYR A 1 102 ? -6.713 -10.358 14.926 1.00 59.12 102 TYR A C 1
ATOM 853 O O . TYR A 1 102 ? -6.876 -11.543 15.200 1.00 59.12 102 TYR A O 1
ATOM 861 N N . PRO A 1 103 ? -5.445 -9.933 14.632 1.00 53.16 103 PRO A N 1
ATOM 862 C CA . PRO A 1 103 ? -4.875 -8.615 14.288 1.00 53.16 103 PRO A CA 1
ATOM 863 C C . PRO A 1 103 ? -3.856 -8.673 13.111 1.00 53.16 103 PRO A C 1
ATOM 865 O O . PRO A 1 103 ? -2.843 -9.370 13.167 1.00 53.16 103 PRO A O 1
ATOM 868 N N . ARG A 1 104 ? -3.997 -7.832 12.081 1.00 67.50 104 ARG A N 1
ATOM 869 C CA . ARG A 1 104 ? -2.824 -7.370 11.305 1.00 67.50 104 ARG A CA 1
ATOM 870 C C . ARG A 1 104 ? -2.916 -5.857 11.128 1.00 67.50 104 ARG A C 1
ATOM 872 O O . ARG A 1 104 ? -3.342 -5.408 10.067 1.00 67.50 104 ARG A O 1
ATOM 879 N N . PRO A 1 105 ? -2.505 -5.065 12.142 1.00 69.38 105 PRO A N 1
ATOM 880 C CA . PRO A 1 105 ? -2.501 -3.601 12.087 1.00 69.38 105 PRO A CA 1
ATOM 881 C C . PRO A 1 105 ? -1.858 -3.063 10.808 1.00 69.38 105 PRO A C 1
ATOM 883 O O . PRO A 1 105 ? -2.337 -2.102 10.223 1.00 69.38 105 PRO A O 1
ATOM 886 N N . ASN A 1 106 ? -0.825 -3.754 10.317 1.00 73.50 106 ASN A N 1
ATOM 887 C CA . ASN A 1 106 ? -0.160 -3.423 9.062 1.00 73.50 106 ASN A CA 1
ATOM 888 C C . ASN A 1 106 ? -1.090 -3.560 7.838 1.00 73.50 106 ASN A C 1
ATOM 890 O O . ASN A 1 106 ? -1.062 -2.700 6.974 1.00 73.50 106 ASN A O 1
ATOM 894 N N . TYR A 1 107 ? -1.934 -4.596 7.769 1.00 80.06 107 TYR A N 1
ATOM 895 C CA . TYR A 1 107 ? -2.888 -4.775 6.662 1.00 80.06 107 TYR A CA 1
ATOM 896 C C . TYR A 1 107 ? -4.026 -3.767 6.721 1.00 80.06 107 TYR A C 1
ATOM 898 O O . TYR A 1 107 ? -4.420 -3.229 5.696 1.00 80.06 107 TYR A O 1
ATOM 906 N N . ALA A 1 108 ? -4.514 -3.475 7.924 1.00 79.62 108 ALA A N 1
ATOM 907 C CA . ALA A 1 108 ? -5.499 -2.426 8.133 1.00 79.62 108 ALA A CA 1
ATOM 908 C C . ALA A 1 108 ? -4.950 -1.050 7.711 1.00 79.62 108 ALA A C 1
ATOM 910 O O . ALA A 1 108 ? -5.623 -0.285 7.028 1.00 79.62 108 ALA A O 1
ATOM 911 N N . LEU A 1 109 ? -3.694 -0.759 8.062 1.00 81.00 109 LEU A N 1
ATOM 912 C CA . LEU A 1 109 ? -2.997 0.455 7.650 1.00 81.00 109 LEU A CA 1
ATOM 913 C C . LEU A 1 109 ? -2.820 0.530 6.126 1.00 81.00 109 LEU A C 1
ATOM 915 O O . LEU A 1 109 ? -3.068 1.582 5.541 1.00 81.00 109 LEU A O 1
ATOM 919 N N . ASP A 1 110 ? -2.396 -0.565 5.490 1.00 85.62 110 ASP A N 1
ATOM 920 C CA . ASP A 1 110 ? -2.228 -0.641 4.034 1.00 85.62 110 ASP A CA 1
ATOM 921 C C . ASP A 1 110 ? -3.579 -0.472 3.310 1.00 85.62 110 ASP A C 1
ATOM 923 O O . ASP A 1 110 ? -3.678 0.311 2.365 1.00 85.62 110 ASP A O 1
ATOM 927 N N . LEU A 1 111 ? -4.647 -1.107 3.805 1.00 88.00 111 LEU A N 1
ATOM 928 C CA . LEU A 1 111 ? -6.006 -0.946 3.282 1.00 88.00 111 LEU A CA 1
ATOM 929 C C . LEU A 1 111 ? -6.523 0.492 3.453 1.00 88.00 111 LEU A C 1
ATOM 931 O O . LEU A 1 111 ? -7.045 1.070 2.503 1.00 88.00 111 LEU A O 1
ATOM 935 N N . GLY A 1 112 ? -6.313 1.108 4.620 1.00 87.62 112 GLY A N 1
ATOM 936 C CA . GLY A 1 112 ? -6.659 2.512 4.854 1.00 87.62 112 GLY A CA 1
ATOM 937 C C . GLY A 1 112 ? -5.959 3.453 3.870 1.00 87.62 112 GLY A C 1
ATOM 938 O O . GLY A 1 112 ? -6.606 4.277 3.231 1.00 87.62 112 GLY A O 1
ATOM 939 N N . LYS A 1 113 ? -4.650 3.276 3.648 1.00 87.19 113 LYS A N 1
ATOM 940 C CA . LYS A 1 113 ? -3.893 4.055 2.648 1.00 87.19 113 LYS A CA 1
ATOM 941 C C . LYS A 1 113 ? -4.421 3.864 1.228 1.00 87.19 113 LYS A C 1
ATOM 943 O O . LYS A 1 113 ? -4.504 4.836 0.478 1.00 87.19 113 LYS A O 1
ATOM 948 N N . ASN A 1 114 ? -4.791 2.639 0.863 1.00 91.12 114 ASN A N 1
ATOM 949 C CA . ASN A 1 114 ? -5.388 2.367 -0.440 1.00 91.12 114 ASN A CA 1
ATOM 950 C C . ASN A 1 114 ? -6.740 3.072 -0.606 1.00 91.12 114 ASN A C 1
ATOM 952 O O . ASN A 1 114 ? -6.992 3.635 -1.669 1.00 91.12 114 ASN A O 1
ATOM 956 N N . TYR A 1 115 ? -7.562 3.132 0.443 1.00 91.56 115 TYR A N 1
ATOM 957 C CA . TYR A 1 115 ? -8.799 3.911 0.419 1.00 91.56 115 TYR A CA 1
ATOM 958 C C . TYR A 1 115 ? -8.566 5.415 0.288 1.00 91.56 115 TYR A C 1
ATOM 960 O O . TYR A 1 115 ? -9.287 6.055 -0.470 1.00 91.56 115 TYR A O 1
ATOM 968 N N . ILE A 1 116 ? -7.539 5.982 0.933 1.00 87.44 116 ILE A N 1
ATOM 969 C CA . ILE A 1 116 ? -7.155 7.390 0.707 1.00 87.44 116 ILE A CA 1
ATOM 970 C C . ILE A 1 116 ? -6.826 7.617 -0.771 1.00 87.44 116 ILE A C 1
ATOM 972 O O . ILE A 1 116 ? -7.317 8.569 -1.373 1.00 87.44 116 ILE A O 1
ATOM 976 N N . ALA A 1 117 ? -6.018 6.735 -1.366 1.00 88.31 117 ALA A N 1
ATOM 977 C CA . ALA A 1 117 ? -5.611 6.855 -2.764 1.00 88.31 117 ALA A CA 1
ATOM 978 C C . ALA A 1 117 ? -6.795 6.747 -3.744 1.00 88.31 117 ALA A C 1
ATOM 980 O O . ALA A 1 117 ? -6.801 7.433 -4.764 1.00 88.31 117 ALA A O 1
ATOM 981 N N . GLU A 1 118 ? -7.811 5.944 -3.417 1.00 92.38 118 GLU A N 1
ATOM 982 C CA . GLU A 1 118 ? -9.058 5.840 -4.190 1.00 92.38 118 GLU A CA 1
ATOM 983 C C . GLU A 1 118 ? -10.138 6.851 -3.761 1.00 92.38 118 GLU A C 1
ATOM 985 O O . GLU A 1 118 ? -11.245 6.819 -4.291 1.00 92.38 118 GLU A O 1
ATOM 990 N N . LYS A 1 119 ? -9.820 7.786 -2.852 1.00 89.44 119 LYS A N 1
ATOM 991 C CA . LYS A 1 119 ? -10.733 8.824 -2.333 1.00 89.44 119 LYS A CA 1
ATOM 992 C C . LYS A 1 119 ? -11.949 8.281 -1.562 1.00 89.44 119 LYS A C 1
ATOM 994 O O . LYS A 1 119 ? -12.937 8.983 -1.367 1.00 89.44 119 LYS A O 1
ATOM 999 N N . GLU A 1 120 ? -11.861 7.052 -1.067 1.00 89.25 120 GLU A N 1
ATOM 1000 C CA . GLU A 1 120 ? -12.856 6.372 -0.226 1.00 89.25 120 GLU A CA 1
ATOM 1001 C C . GLU A 1 120 ? -12.638 6.734 1.254 1.00 89.25 120 GLU A C 1
ATOM 1003 O O . GLU A 1 120 ? -12.328 5.900 2.112 1.00 89.25 120 GLU A O 1
ATOM 1008 N N . TYR A 1 121 ? -12.724 8.024 1.562 1.00 84.31 121 TYR A N 1
ATOM 1009 C CA . TYR A 1 121 ? -12.202 8.557 2.818 1.00 84.31 121 TYR A CA 1
ATOM 1010 C C . TYR A 1 121 ? -12.939 8.079 4.071 1.00 84.31 121 TYR A C 1
ATOM 1012 O O . TYR A 1 121 ? -12.305 7.879 5.105 1.00 84.31 121 TYR A O 1
ATOM 1020 N N . GLU A 1 122 ? -14.248 7.838 3.988 1.00 81.88 122 GLU A N 1
ATOM 1021 C CA . GLU A 1 122 ? -15.036 7.311 5.110 1.00 81.88 122 GLU A CA 1
ATOM 1022 C C . GLU A 1 122 ? -14.611 5.885 5.487 1.00 81.88 122 GLU A C 1
ATOM 1024 O O . GLU A 1 122 ? -14.464 5.561 6.668 1.00 81.88 122 GLU A O 1
ATOM 1029 N N . LYS A 1 123 ? -14.331 5.040 4.486 1.00 85.31 123 LYS A N 1
ATOM 1030 C CA . LYS A 1 123 ? -13.812 3.683 4.709 1.00 85.31 123 LYS A CA 1
ATOM 1031 C C . LYS A 1 123 ? -12.394 3.721 5.263 1.00 85.31 123 LYS A C 1
ATOM 1033 O O . LYS A 1 123 ? -12.086 2.990 6.206 1.00 85.31 123 LYS A O 1
ATOM 1038 N N . SER A 1 124 ? -11.549 4.605 4.726 1.00 85.56 124 SER A N 1
ATOM 1039 C CA . SER A 1 124 ? -10.212 4.857 5.274 1.00 85.56 124 SER A CA 1
ATOM 1040 C C . SER A 1 124 ? -10.289 5.256 6.747 1.00 85.56 124 SER A C 1
ATOM 1042 O O . SER A 1 124 ? -9.617 4.653 7.582 1.00 85.56 124 SER A O 1
ATOM 1044 N N . PHE A 1 125 ? -11.142 6.231 7.074 1.00 79.88 125 PHE A N 1
ATOM 1045 C CA . PHE A 1 125 ? -11.382 6.691 8.439 1.00 79.88 125 PHE A CA 1
ATOM 1046 C C . PHE A 1 125 ? -11.756 5.524 9.353 1.00 79.88 125 PHE A C 1
ATOM 1048 O O . PHE A 1 125 ? -11.098 5.297 10.370 1.00 79.88 125 PHE A O 1
ATOM 1055 N N . TRP A 1 126 ? -12.778 4.757 8.967 1.00 80.62 126 TRP A N 1
ATOM 1056 C CA . TRP A 1 126 ? -13.289 3.665 9.787 1.00 80.62 126 TRP A CA 1
ATOM 1057 C C . TRP A 1 126 ? -12.202 2.627 10.083 1.00 80.62 126 TRP A C 1
ATOM 1059 O O . TRP A 1 126 ? -12.045 2.212 11.232 1.00 80.62 126 TRP A O 1
ATOM 1069 N N . ILE A 1 127 ? -11.403 2.241 9.084 1.00 80.88 127 ILE A N 1
ATOM 1070 C CA . ILE A 1 127 ? -10.331 1.259 9.282 1.00 80.88 127 ILE A CA 1
ATOM 1071 C C . ILE A 1 127 ? -9.199 1.834 10.128 1.00 80.88 127 ILE A C 1
ATOM 1073 O O . ILE A 1 127 ? -8.812 1.202 11.110 1.00 80.88 127 ILE A O 1
ATOM 1077 N N . LEU A 1 128 ? -8.680 3.017 9.785 1.00 78.06 128 LEU A N 1
ATOM 1078 C CA . LEU A 1 128 ? -7.532 3.618 10.472 1.00 78.06 128 LEU A CA 1
ATOM 1079 C C . LEU A 1 128 ? -7.829 3.896 11.952 1.00 78.06 128 LEU A C 1
ATOM 1081 O O . LEU A 1 128 ? -6.973 3.625 12.795 1.00 78.06 128 LEU A O 1
ATOM 1085 N N . ARG A 1 129 ? -9.055 4.334 12.278 1.00 73.81 129 ARG A N 1
ATOM 1086 C CA . ARG A 1 129 ? -9.539 4.485 13.661 1.00 73.81 129 ARG A CA 1
ATOM 1087 C C . ARG A 1 129 ? -9.447 3.173 14.435 1.00 73.81 129 ARG A C 1
ATOM 1089 O O . ARG A 1 129 ? -8.927 3.137 15.549 1.00 73.81 129 ARG A O 1
ATOM 1096 N N . ASN A 1 130 ? -9.923 2.086 13.834 1.00 72.38 130 ASN A N 1
ATOM 1097 C CA . ASN A 1 130 ? -9.889 0.777 14.468 1.00 72.38 130 ASN A CA 1
ATOM 1098 C C . ASN A 1 130 ? -8.443 0.314 14.718 1.00 72.38 130 ASN A C 1
ATOM 1100 O O . ASN A 1 130 ? -8.152 -0.151 15.813 1.00 72.38 130 ASN A O 1
ATOM 1104 N N . VAL A 1 131 ? -7.491 0.554 13.806 1.00 70.81 131 VAL A N 1
ATOM 1105 C CA . VAL A 1 131 ? -6.076 0.178 14.033 1.00 70.81 131 VAL A CA 1
ATOM 1106 C C . VAL A 1 131 ? -5.487 0.779 15.313 1.00 70.81 131 VAL A C 1
ATOM 1108 O O . VAL A 1 131 ? -4.735 0.097 16.013 1.00 70.81 131 VAL A O 1
ATOM 1111 N N . ILE A 1 132 ? -5.837 2.027 15.644 1.00 63.44 132 ILE A N 1
ATOM 1112 C CA . ILE A 1 132 ? -5.355 2.709 16.859 1.00 63.44 132 ILE A CA 1
ATOM 1113 C C . ILE A 1 132 ? -5.857 1.981 18.109 1.00 63.44 132 ILE A C 1
ATOM 1115 O O . ILE A 1 132 ? -5.089 1.718 19.031 1.00 63.44 132 ILE A O 1
ATOM 1119 N N . THR A 1 133 ? -7.129 1.576 18.113 1.00 61.38 133 THR A N 1
ATOM 1120 C CA . THR A 1 133 ? -7.735 0.851 19.242 1.00 61.38 133 THR A CA 1
ATOM 1121 C C . THR A 1 133 ? -7.157 -0.556 19.447 1.00 61.38 133 THR A C 1
ATOM 1123 O O . THR A 1 133 ? -7.404 -1.178 20.477 1.00 61.38 133 THR A O 1
ATOM 1126 N N . TRP A 1 134 ? -6.380 -1.073 18.486 1.00 63.19 134 TRP A N 1
ATOM 1127 C CA . TRP A 1 134 ? -5.951 -2.474 18.410 1.00 63.19 134 TRP A CA 1
ATOM 1128 C C . TRP A 1 134 ? -4.511 -2.732 18.890 1.00 63.19 134 TRP A C 1
ATOM 1130 O O . TRP A 1 134 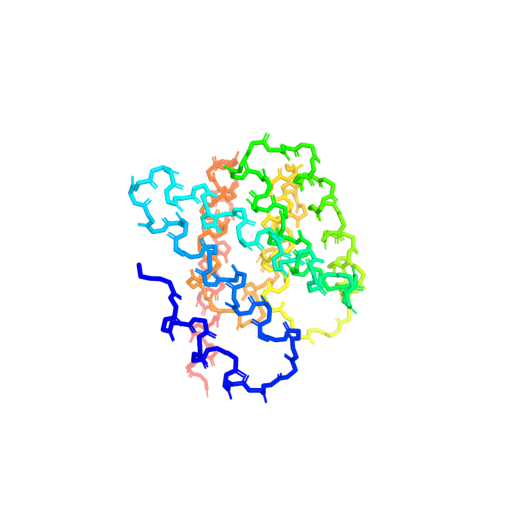? -3.955 -3.789 18.593 1.00 63.19 134 TRP A O 1
ATOM 1140 N N . LYS A 1 135 ? -3.901 -1.795 19.635 1.00 55.69 135 LYS A N 1
ATOM 1141 C CA . LYS A 1 135 ? -2.472 -1.805 20.035 1.00 55.69 135 LYS A CA 1
ATOM 1142 C C . LYS A 1 135 ? -1.486 -1.674 18.858 1.00 55.69 135 LYS A C 1
ATOM 1144 O O . LYS A 1 135 ? -0.427 -2.301 18.851 1.00 55.69 135 LYS A O 1
ATOM 1149 N N . GLY A 1 136 ? -1.823 -0.882 17.838 1.00 55.97 136 GLY A N 1
ATOM 1150 C CA . GLY A 1 136 ? -0.868 -0.498 16.790 1.00 55.97 136 GLY A CA 1
ATOM 1151 C C . GLY A 1 136 ? 0.162 0.530 17.284 1.00 55.97 136 GLY A C 1
ATOM 1152 O O . GLY A 1 136 ? -0.149 1.331 18.156 1.00 55.97 136 GLY A O 1
ATOM 1153 N N . ASP A 1 137 ? 1.371 0.527 16.708 1.00 57.44 137 ASP A N 1
ATOM 1154 C CA . ASP A 1 137 ? 2.390 1.573 16.907 1.00 57.44 137 ASP A CA 1
ATOM 1155 C C . ASP A 1 137 ? 1.834 2.942 16.446 1.00 57.44 137 ASP A C 1
ATOM 1157 O O . ASP A 1 137 ? 1.658 3.145 15.234 1.00 57.44 137 ASP A O 1
ATOM 1161 N N . PRO A 1 138 ? 1.553 3.886 17.368 1.00 58.03 138 PRO A N 1
ATOM 1162 C CA . PRO A 1 138 ? 0.943 5.173 17.033 1.00 58.03 138 PRO A CA 1
ATOM 1163 C C . PRO A 1 138 ? 1.773 5.988 16.033 1.00 58.03 138 PRO A C 1
ATOM 1165 O O . PRO A 1 138 ? 1.213 6.750 15.242 1.00 58.03 138 PRO A O 1
ATOM 1168 N N . ALA A 1 139 ? 3.098 5.797 15.998 1.00 61.69 139 ALA A N 1
ATOM 1169 C CA . ALA A 1 139 ? 3.985 6.523 15.092 1.00 61.69 139 ALA A CA 1
ATOM 1170 C C . ALA A 1 139 ? 3.775 6.122 13.622 1.00 61.69 139 ALA A C 1
ATOM 1172 O O . ALA A 1 139 ? 3.821 6.971 12.731 1.00 61.69 139 ALA A O 1
ATOM 1173 N N . ARG A 1 140 ? 3.486 4.840 13.350 1.00 57.47 140 ARG A N 1
ATOM 1174 C CA . ARG A 1 140 ? 3.179 4.353 11.989 1.00 57.47 140 ARG A CA 1
ATOM 1175 C C . ARG A 1 140 ? 1.806 4.796 11.501 1.00 57.47 140 ARG A C 1
ATOM 1177 O O . ARG A 1 140 ? 1.601 4.930 10.293 1.00 57.47 140 ARG A O 1
ATOM 1184 N N . LEU A 1 141 ? 0.883 5.008 12.435 1.00 66.19 141 LEU A N 1
ATOM 1185 C CA . LEU A 1 141 ? -0.463 5.495 12.162 1.00 66.19 141 LEU A CA 1
ATOM 1186 C C . LEU A 1 141 ? -0.450 6.985 11.840 1.00 66.19 141 LEU A C 1
ATOM 1188 O O . LEU A 1 141 ? -1.057 7.375 10.846 1.00 66.19 141 LEU A O 1
ATOM 1192 N N . LYS A 1 142 ? 0.332 7.777 12.584 1.00 68.81 142 LYS A N 1
ATOM 1193 C CA . LYS A 1 142 ? 0.461 9.227 12.400 1.00 68.81 142 LYS A CA 1
ATOM 1194 C C . LYS A 1 142 ? 0.630 9.629 10.932 1.00 68.81 142 LYS A C 1
ATOM 1196 O O . LYS A 1 142 ? -0.182 10.383 10.429 1.00 68.81 142 LYS A O 1
ATOM 1201 N N . GLY A 1 143 ? 1.572 9.032 10.198 1.00 70.50 143 GLY A N 1
ATOM 1202 C CA . GLY A 1 143 ? 1.785 9.395 8.788 1.00 70.50 143 GLY A CA 1
ATOM 1203 C C . GLY A 1 143 ? 0.604 9.091 7.847 1.00 70.50 143 GLY A C 1
ATOM 1204 O O . GLY A 1 143 ? 0.391 9.805 6.865 1.00 70.50 143 GLY A O 1
ATOM 1205 N N . ALA A 1 144 ? -0.181 8.042 8.121 1.00 69.50 144 ALA A N 1
ATOM 1206 C CA . ALA A 1 144 ? -1.397 7.756 7.351 1.00 69.50 144 ALA A CA 1
ATOM 1207 C C . ALA A 1 144 ? -2.531 8.726 7.704 1.00 69.50 144 ALA A C 1
ATOM 1209 O O . ALA A 1 144 ? -3.273 9.137 6.815 1.00 69.50 144 ALA A O 1
ATOM 1210 N N . LEU A 1 145 ? -2.619 9.125 8.974 1.00 69.69 145 LEU A N 1
ATOM 1211 C CA . LEU A 1 145 ? -3.565 10.133 9.443 1.00 69.69 145 LEU A CA 1
ATOM 1212 C C . LEU A 1 145 ? -3.232 11.513 8.892 1.00 69.69 145 LEU A C 1
ATOM 1214 O O . LEU A 1 145 ? -4.104 12.148 8.318 1.00 69.69 145 LEU A O 1
ATOM 1218 N N . ASP A 1 146 ? -1.965 11.919 8.937 1.00 75.38 146 ASP A N 1
ATOM 1219 C CA . ASP A 1 146 ? -1.485 13.171 8.348 1.00 75.38 146 ASP A CA 1
ATOM 1220 C C . ASP A 1 146 ? -1.854 13.246 6.856 1.00 75.38 146 ASP A C 1
ATOM 1222 O O . ASP A 1 146 ? -2.287 14.283 6.357 1.00 75.38 146 ASP A O 1
ATOM 1226 N N . SER A 1 147 ? -1.739 12.121 6.137 1.00 72.44 147 SER A N 1
ATOM 1227 C CA . SER A 1 147 ? -2.141 12.031 4.727 1.00 72.44 147 SER A CA 1
ATOM 1228 C C . SER A 1 147 ? -3.657 12.169 4.540 1.00 72.44 147 SER A C 1
ATOM 1230 O O . SER A 1 147 ? -4.093 12.846 3.609 1.00 72.44 147 SER A O 1
ATOM 1232 N N . LEU A 1 148 ? -4.459 11.553 5.415 1.00 70.94 148 LEU A N 1
ATOM 1233 C CA . LEU A 1 148 ? -5.921 11.657 5.402 1.00 70.94 148 LEU A CA 1
ATOM 1234 C C . LEU A 1 148 ? -6.381 13.087 5.718 1.00 70.94 148 LEU A C 1
ATOM 1236 O O . LEU A 1 148 ? -7.209 13.630 4.996 1.00 70.94 148 LEU A O 1
ATOM 1240 N N . PHE A 1 149 ? -5.820 13.714 6.749 1.00 74.00 149 PHE A N 1
ATOM 1241 C CA . PHE A 1 149 ? -6.180 15.068 7.167 1.00 74.00 149 PHE A CA 1
ATOM 1242 C C . PHE A 1 149 ? -5.711 16.139 6.198 1.00 74.00 149 PHE A C 1
ATOM 1244 O O . PHE A 1 149 ? -6.391 17.140 6.008 1.00 74.00 149 PHE A O 1
ATOM 1251 N N . LYS A 1 150 ? -4.587 15.916 5.511 1.00 78.12 150 LYS A N 1
ATOM 1252 C CA . LYS A 1 150 ? -4.207 16.768 4.385 1.00 78.12 150 LYS A CA 1
ATOM 1253 C C . LYS A 1 150 ? -5.234 16.692 3.250 1.00 78.12 150 LYS A C 1
ATOM 1255 O O . LYS A 1 150 ? -5.446 17.689 2.568 1.00 78.12 150 LYS A O 1
ATOM 1260 N N . ALA A 1 151 ? -5.830 15.519 3.025 1.00 72.38 151 ALA A N 1
ATOM 1261 C CA . ALA A 1 151 ? -6.843 15.328 1.991 1.00 72.38 151 ALA A CA 1
ATOM 1262 C C . ALA A 1 151 ? -8.226 15.867 2.404 1.00 72.38 151 ALA A C 1
ATOM 1264 O O . ALA A 1 151 ? -8.953 16.343 1.536 1.00 72.38 151 ALA A O 1
ATOM 1265 N N . ILE A 1 152 ? -8.576 15.804 3.696 1.00 75.19 152 ILE A N 1
ATOM 1266 C CA . ILE A 1 152 ? -9.821 16.345 4.268 1.00 75.19 152 ILE A CA 1
ATOM 1267 C C . ILE A 1 152 ? -9.524 17.019 5.622 1.00 75.19 152 ILE A C 1
ATOM 1269 O O . ILE A 1 152 ? -9.604 16.365 6.673 1.00 75.19 152 ILE A O 1
ATOM 1273 N N . PRO A 1 153 ? -9.186 18.319 5.625 1.00 71.62 153 PRO A N 1
ATOM 1274 C CA . PRO A 1 153 ? -8.874 19.066 6.845 1.00 71.62 153 PRO A CA 1
ATOM 1275 C C . PRO A 1 153 ? -10.037 19.139 7.841 1.00 71.62 153 PRO A C 1
ATOM 1277 O O . PRO A 1 153 ? -9.819 19.233 9.046 1.00 71.62 153 PRO A O 1
ATOM 1280 N N . GLU A 1 154 ? -11.278 19.044 7.368 1.00 71.31 154 GLU A N 1
ATOM 1281 C CA . GLU A 1 154 ? -12.502 19.123 8.172 1.00 71.31 154 GLU A CA 1
ATOM 1282 C C . GLU A 1 154 ? -12.644 17.950 9.152 1.00 71.31 154 GLU A C 1
ATOM 1284 O O . GLU A 1 154 ? -13.360 18.047 10.150 1.00 71.31 154 GLU A O 1
ATOM 1289 N N . LEU A 1 155 ? -11.950 16.836 8.895 1.00 66.94 155 LEU A N 1
ATOM 1290 C CA . LEU A 1 155 ? -11.908 15.701 9.812 1.00 66.94 155 LEU A CA 1
ATOM 1291 C C . LEU A 1 155 ? -10.922 15.921 10.969 1.00 66.94 155 LEU A C 1
ATOM 1293 O O . LEU A 1 155 ? -11.100 15.292 12.009 1.00 66.94 155 LEU A O 1
ATOM 1297 N N . GLN A 1 156 ? -9.937 16.821 10.842 1.00 67.81 156 GLN A N 1
ATOM 1298 C CA . GLN A 1 156 ? -8.885 17.031 11.849 1.00 67.81 156 GLN A CA 1
ATOM 1299 C C . GLN A 1 156 ? -9.443 17.396 13.241 1.00 67.81 156 GLN A C 1
ATOM 1301 O O . GLN A 1 156 ? -9.134 16.678 14.194 1.00 67.81 156 GLN A O 1
ATOM 1306 N N . PRO A 1 157 ? -10.328 18.405 13.405 1.00 67.88 157 PRO A N 1
ATOM 1307 C CA . PRO A 1 157 ? -10.795 18.807 14.738 1.00 67.88 157 PRO A CA 1
ATOM 1308 C C . PRO A 1 157 ? -11.630 17.721 15.427 1.00 67.88 157 PRO A C 1
ATOM 1310 O O . PRO A 1 157 ? -11.623 17.586 16.648 1.00 67.88 157 PRO A O 1
ATOM 1313 N N . ARG A 1 158 ? -12.347 16.913 14.635 1.00 64.50 158 ARG A N 1
ATOM 1314 C CA . ARG A 1 158 ? -13.130 15.771 15.123 1.00 64.50 158 ARG A CA 1
ATOM 1315 C C . ARG A 1 158 ? -12.229 14.650 15.654 1.00 64.50 158 ARG A C 1
ATOM 1317 O O . ARG A 1 158 ? -12.647 13.913 16.542 1.00 64.50 158 ARG A O 1
ATOM 1324 N N . TRP A 1 159 ? -11.015 14.526 15.119 1.00 66.00 159 TRP A N 1
ATOM 1325 C CA . TRP A 1 159 ? -10.048 13.497 15.494 1.00 66.00 159 TRP A CA 1
ATOM 1326 C C . TRP A 1 159 ? -9.117 13.889 16.626 1.00 66.00 159 TRP A C 1
ATOM 1328 O O . TRP A 1 159 ? -8.725 12.996 17.368 1.00 66.00 159 TRP A O 1
ATOM 1338 N N . ASP A 1 160 ? -8.753 15.163 16.775 1.00 67.25 160 ASP A N 1
ATOM 1339 C CA . ASP A 1 160 ? -7.845 15.584 17.852 1.00 67.25 160 ASP A CA 1
ATOM 1340 C C . ASP A 1 160 ? -8.395 15.149 19.220 1.00 67.25 160 ASP A C 1
ATOM 1342 O O . ASP A 1 160 ? -7.676 14.573 20.036 1.00 67.25 160 ASP A O 1
ATOM 1346 N N . HIS A 1 161 ? -9.710 15.292 19.407 1.00 69.38 161 HIS A N 1
ATOM 1347 C CA . HIS A 1 161 ? -10.412 14.811 20.593 1.00 69.38 161 HIS A CA 1
ATOM 1348 C C . HIS A 1 161 ? -10.380 13.277 20.736 1.00 69.38 161 HIS A C 1
ATOM 1350 O O . HIS A 1 161 ? -10.156 12.749 21.822 1.00 69.38 161 HIS A O 1
ATOM 1356 N N . GLU A 1 162 ? -10.577 12.536 19.645 1.00 66.56 162 GLU A N 1
ATOM 1357 C CA . GLU A 1 162 ? -10.627 11.070 19.669 1.00 66.56 162 GLU A CA 1
ATOM 1358 C C . GLU A 1 162 ? -9.238 10.438 19.870 1.00 66.56 162 GLU A C 1
ATOM 1360 O O . GLU A 1 162 ? -9.096 9.467 20.613 1.00 66.56 162 GLU A O 1
ATOM 1365 N N . ILE A 1 163 ? -8.195 11.017 19.264 1.00 65.12 163 ILE A N 1
ATOM 1366 C CA . ILE A 1 163 ? -6.791 10.643 19.476 1.00 65.12 163 ILE A CA 1
ATOM 1367 C C . ILE A 1 163 ? -6.405 10.896 20.932 1.00 65.12 163 ILE A C 1
ATOM 1369 O O . ILE A 1 163 ? -5.789 10.025 21.547 1.00 65.12 163 ILE A O 1
ATOM 1373 N N . GLN A 1 164 ? -6.795 12.045 21.488 1.00 68.44 164 GLN A N 1
ATOM 1374 C CA . GLN A 1 164 ? -6.543 12.376 22.886 1.00 68.44 164 GLN A CA 1
ATOM 1375 C C . GLN A 1 164 ? -7.185 11.345 23.830 1.00 68.44 164 GLN A C 1
ATOM 1377 O O . GLN A 1 164 ? -6.491 10.779 24.673 1.00 68.44 164 GLN A O 1
ATOM 1382 N N . LEU A 1 165 ? -8.458 10.992 23.617 1.00 69.25 165 LEU A N 1
ATOM 1383 C CA . LEU A 1 165 ? -9.145 9.955 24.402 1.00 69.25 165 LEU A CA 1
ATOM 1384 C C . LEU A 1 165 ? -8.456 8.582 24.310 1.00 69.25 165 LEU A C 1
ATOM 1386 O O . LEU A 1 165 ? -8.383 7.843 25.29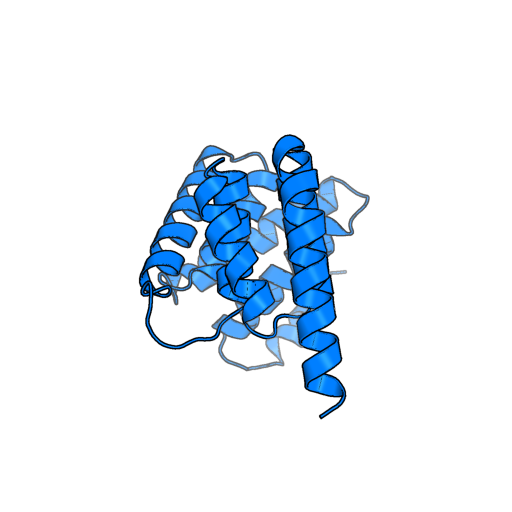4 1.00 69.25 165 LEU A O 1
ATOM 1390 N N . LEU A 1 166 ? -7.936 8.217 23.134 1.00 62.44 166 LEU A N 1
ATOM 1391 C CA . LEU A 1 166 ? -7.221 6.953 22.935 1.00 62.44 166 LEU A CA 1
ATOM 1392 C C . LEU A 1 166 ? -5.843 6.952 23.608 1.00 62.44 166 LEU A C 1
ATOM 1394 O O . LEU A 1 166 ? -5.445 5.928 24.167 1.00 62.44 166 LEU A O 1
ATOM 1398 N N . GLN A 1 167 ? -5.136 8.083 23.592 1.00 62.19 167 GLN A N 1
ATOM 1399 C CA . GLN A 1 167 ? -3.868 8.264 24.303 1.00 62.19 167 GLN A CA 1
ATOM 1400 C C . GLN A 1 167 ? -4.064 8.203 25.822 1.00 62.19 167 GLN A C 1
ATOM 1402 O O . GLN A 1 167 ? -3.316 7.502 26.502 1.00 62.19 167 GLN A O 1
ATOM 1407 N N . GLU A 1 168 ? -5.099 8.862 26.342 1.00 71.69 168 GLU A N 1
ATOM 1408 C CA . GLU A 1 168 ? -5.472 8.830 27.760 1.00 71.69 168 GLU A CA 1
ATOM 1409 C C . GLU A 1 168 ? -5.842 7.408 28.207 1.00 71.69 168 GLU A C 1
ATOM 1411 O O . GLU A 1 168 ? -5.351 6.922 29.230 1.00 71.69 168 GLU A O 1
ATOM 1416 N N . LYS A 1 169 ? -6.634 6.689 27.400 1.00 66.06 169 LYS A N 1
ATOM 1417 C CA . LYS A 1 169 ? -6.989 5.291 27.669 1.00 66.06 169 LYS A CA 1
ATOM 1418 C C . LYS A 1 169 ? -5.758 4.381 27.680 1.00 66.06 169 LYS A C 1
ATOM 1420 O O . LYS A 1 169 ? -5.585 3.621 28.632 1.00 66.06 169 LYS A O 1
ATOM 1425 N N . ALA A 1 170 ? -4.882 4.489 26.680 1.00 57.44 170 ALA A N 1
ATOM 1426 C CA . ALA A 1 170 ? -3.647 3.707 26.614 1.00 57.44 170 ALA A CA 1
ATOM 1427 C C . ALA A 1 170 ? -2.706 3.999 27.797 1.00 57.44 170 ALA A C 1
ATOM 1429 O O . ALA A 1 170 ? -2.131 3.073 28.366 1.00 57.44 170 ALA A O 1
ATOM 1430 N N . ALA A 1 171 ? -2.591 5.266 28.211 1.00 61.09 171 ALA A N 1
ATOM 1431 C CA . ALA A 1 171 ? -1.816 5.659 29.386 1.00 61.09 171 ALA A CA 1
ATOM 1432 C C . ALA A 1 171 ? -2.403 5.076 30.683 1.00 61.09 171 ALA A C 1
ATOM 1434 O O . ALA A 1 171 ? -1.655 4.599 31.533 1.00 61.09 171 ALA A O 1
ATOM 1435 N N . SER A 1 172 ? -3.734 5.046 30.817 1.00 67.19 172 SER A N 1
ATOM 1436 C CA . SER A 1 172 ? -4.414 4.477 31.989 1.00 67.19 172 SER A CA 1
ATOM 1437 C C . SER A 1 172 ? -4.282 2.951 32.105 1.00 67.19 172 SER A C 1
ATOM 1439 O O . SER A 1 172 ? -4.273 2.417 33.212 1.00 67.19 172 SER A O 1
ATOM 1441 N N . GLU A 1 173 ? -4.163 2.244 30.977 1.00 61.47 173 GLU A N 1
ATOM 1442 C CA . GLU A 1 173 ? -3.963 0.789 30.934 1.00 61.47 173 GLU A CA 1
ATOM 1443 C C . GLU A 1 173 ? -2.513 0.383 31.249 1.00 61.47 173 GLU A C 1
ATOM 1445 O O . GLU A 1 173 ? -2.289 -0.740 31.684 1.00 61.47 173 GLU A O 1
ATOM 1450 N N . LEU A 1 174 ? -1.541 1.286 31.067 1.00 46.69 174 LEU A N 1
ATOM 1451 C CA . LEU A 1 174 ? -0.127 1.074 31.410 1.00 46.69 174 LEU A CA 1
ATOM 1452 C C . LEU A 1 174 ? 0.195 1.335 32.893 1.00 46.69 174 LEU A C 1
ATOM 1454 O O . LEU A 1 174 ? 1.257 0.930 33.356 1.00 46.69 174 LEU A O 1
ATOM 1458 N N . MET A 1 175 ? -0.690 2.022 33.625 1.00 50.25 175 MET A N 1
ATOM 1459 C CA . MET A 1 175 ? -0.531 2.330 35.057 1.00 50.25 175 MET A CA 1
ATOM 1460 C C . MET A 1 175 ? -1.256 1.339 35.991 1.00 50.25 175 MET A C 1
ATOM 1462 O O . MET A 1 175 ? -1.304 1.576 37.198 1.00 50.25 175 MET A O 1
ATOM 1466 N N . LYS A 1 176 ? -1.837 0.260 35.454 1.00 49.50 176 LYS A N 1
ATOM 1467 C CA . LYS A 1 176 ? -2.468 -0.839 36.206 1.00 49.50 176 LYS A CA 1
ATOM 1468 C C . LYS A 1 176 ? -1.603 -2.089 36.147 1.00 49.50 176 LYS A C 1
ATOM 1470 O O . LYS A 1 176 ? -1.585 -2.811 37.164 1.00 49.50 176 LYS A O 1
#

Secondary structure (DSSP, 8-state):
--HHHHHHHHHS-S-HHHHHHHHHHHHHHHHHH-SSHHHHHHHHHHHHHHHHHHHHH-TT-HHHHHHHHHHHHHTT-HHHHHHHHHHHHHHHHHHS-TTS----HHHHHHHHHHHHHTT-HHHHHHHHHHHHHTT--HHHHHHHHHHHHHH-GGGHHHHHHHHHHHHHHHHHHHT-

pLDDT: mean 75.19, std 14.85, range [38.56, 96.12]

Sequence (176 aa):
MPSSILKKVRQLRGDVVVVTENLATSYFKISSESSNESDRQMAMLQAVDYYEESLKRHPTYARLQDYLSRCYQRIGFDRRARDYRLKSIELYEKWFAWGKSYPRPNYALDLGKNYIAEKEYEKSFWILRNVITWKGDPARLKGALDSLFKAIPELQPRWDHEIQLLQEKAASELMK